Protein AF-A0A7C4E5T4-F1 (afdb_monomer_lite)

Structure (mmCIF, N/CA/C/O backbone):
data_AF-A0A7C4E5T4-F1
#
_entry.id   AF-A0A7C4E5T4-F1
#
loop_
_atom_site.group_PDB
_atom_site.id
_atom_site.type_symbol
_atom_site.label_atom_id
_atom_site.label_alt_id
_atom_site.label_comp_id
_atom_site.label_asym_id
_atom_site.label_entity_id
_atom_site.label_seq_id
_atom_site.pdbx_PDB_ins_code
_atom_site.Cartn_x
_atom_site.Cartn_y
_atom_site.Cartn_z
_atom_site.occupancy
_atom_site.B_iso_or_equiv
_atom_site.auth_seq_id
_atom_site.auth_comp_id
_atom_site.auth_asym_id
_atom_site.auth_atom_id
_atom_site.pdbx_PDB_model_num
ATOM 1 N N . MET A 1 1 ? 4.213 -27.686 -10.341 1.00 37.62 1 MET A N 1
ATOM 2 C CA . MET A 1 1 ? 4.320 -26.258 -10.697 1.00 37.62 1 MET A CA 1
ATOM 3 C C . MET A 1 1 ? 5.215 -25.628 -9.654 1.00 37.62 1 MET A C 1
ATOM 5 O O . MET A 1 1 ? 4.832 -25.620 -8.497 1.00 37.62 1 MET A O 1
ATOM 9 N N . ALA A 1 2 ? 6.445 -25.269 -10.021 1.00 34.41 2 ALA A N 1
ATOM 10 C CA . ALA A 1 2 ? 7.380 -24.664 -9.082 1.00 34.41 2 ALA A CA 1
ATOM 11 C C . ALA A 1 2 ? 6.912 -23.234 -8.794 1.00 34.41 2 ALA A C 1
ATOM 13 O O . ALA A 1 2 ? 6.793 -22.424 -9.714 1.00 34.41 2 ALA A O 1
ATOM 14 N N . GLU A 1 3 ? 6.586 -22.961 -7.535 1.00 41.97 3 GLU A N 1
ATOM 15 C CA . GLU A 1 3 ? 6.355 -21.610 -7.046 1.00 41.97 3 GLU A CA 1
ATOM 16 C C . GLU A 1 3 ? 7.654 -20.826 -7.245 1.00 41.97 3 GLU A C 1
ATOM 18 O O . GLU A 1 3 ? 8.663 -21.081 -6.587 1.00 41.97 3 GLU A O 1
ATOM 23 N N . ASN A 1 4 ? 7.652 -19.898 -8.205 1.00 43.50 4 ASN A N 1
ATOM 24 C CA . ASN A 1 4 ? 8.693 -18.885 -8.337 1.00 43.50 4 ASN A CA 1
ATOM 25 C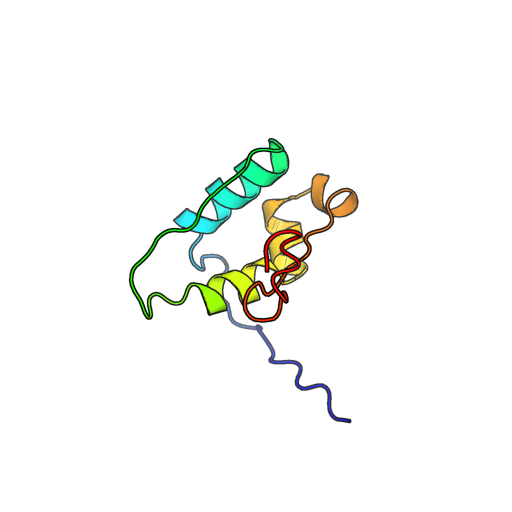 C . ASN A 1 4 ? 8.527 -17.889 -7.184 1.00 43.50 4 ASN A C 1
ATOM 27 O O . ASN A 1 4 ? 8.107 -16.746 -7.373 1.00 43.50 4 ASN A O 1
ATOM 31 N N . THR A 1 5 ? 8.829 -18.338 -5.971 1.00 45.09 5 THR A N 1
ATOM 32 C CA . THR A 1 5 ? 8.957 -17.474 -4.807 1.00 45.09 5 THR A CA 1
ATOM 33 C C . THR A 1 5 ? 10.264 -16.727 -4.990 1.00 45.09 5 THR A C 1
ATOM 35 O O . THR A 1 5 ? 11.327 -17.174 -4.566 1.00 45.09 5 THR A O 1
ATOM 38 N N . THR A 1 6 ? 10.206 -15.609 -5.715 1.00 49.41 6 THR A N 1
ATOM 39 C CA . THR A 1 6 ? 11.291 -14.632 -5.727 1.00 49.41 6 THR A CA 1
ATOM 40 C C . THR A 1 6 ? 11.563 -14.293 -4.269 1.00 49.41 6 THR A C 1
ATOM 42 O O . THR A 1 6 ? 10.731 -13.694 -3.599 1.00 49.41 6 THR A O 1
ATOM 45 N N . VAL A 1 7 ? 12.689 -14.754 -3.740 1.00 46.59 7 VAL A N 1
ATOM 46 C CA . VAL A 1 7 ? 13.062 -14.519 -2.351 1.00 46.59 7 VAL A CA 1
ATOM 47 C C . VAL A 1 7 ? 13.447 -13.039 -2.239 1.00 46.59 7 VAL A C 1
ATOM 49 O O . VAL A 1 7 ? 14.558 -12.648 -2.590 1.00 46.59 7 VAL A O 1
ATOM 52 N N . TYR A 1 8 ? 12.528 -12.193 -1.760 1.00 52.94 8 TYR A N 1
ATOM 53 C CA . TYR A 1 8 ? 12.742 -10.759 -1.486 1.00 52.94 8 TYR A CA 1
ATOM 54 C C . TYR A 1 8 ? 13.632 -10.527 -0.234 1.00 52.94 8 TYR A C 1
ATOM 56 O O . TYR A 1 8 ? 13.559 -9.480 0.402 1.00 52.94 8 TYR A O 1
ATOM 64 N N . SER A 1 9 ? 14.518 -11.475 0.112 1.00 48.31 9 SER A N 1
ATOM 65 C CA . SER A 1 9 ? 15.327 -11.531 1.351 1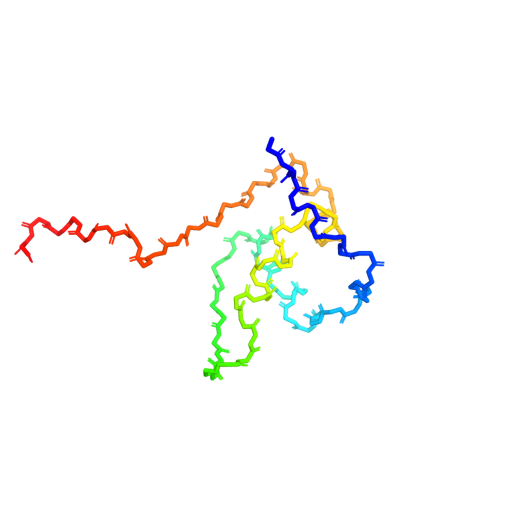.00 48.31 9 SER A CA 1
ATOM 66 C C . SER A 1 9 ? 16.277 -10.346 1.574 1.00 48.31 9 SER A C 1
ATOM 68 O O . SER A 1 9 ? 16.918 -10.280 2.619 1.00 48.31 9 SER A O 1
ATOM 70 N N . SER A 1 10 ? 16.409 -9.416 0.629 1.00 46.16 10 SER A N 1
ATOM 71 C CA . SER A 1 10 ? 17.343 -8.295 0.748 1.00 46.16 10 SER A CA 1
ATOM 72 C C . SER A 1 10 ? 16.773 -6.954 0.294 1.00 46.16 10 SER A C 1
ATOM 74 O O . SER A 1 10 ? 17.553 -6.053 -0.028 1.00 46.16 10 SER A O 1
ATOM 76 N N . TYR A 1 11 ? 15.448 -6.791 0.216 1.00 53.56 11 TYR A N 1
ATOM 77 C CA . TYR A 1 11 ? 14.903 -5.448 0.035 1.00 53.56 11 TYR A CA 1
ATOM 78 C C . TYR A 1 11 ? 15.109 -4.708 1.346 1.00 53.56 11 TYR A C 1
ATOM 80 O O . TYR A 1 11 ? 14.417 -4.926 2.334 1.00 53.56 11 TYR A O 1
ATOM 88 N N . THR A 1 12 ? 16.175 -3.914 1.342 1.00 57.09 12 THR A N 1
ATOM 89 C CA . THR A 1 12 ? 16.569 -2.978 2.380 1.00 57.09 12 THR A CA 1
ATOM 90 C C . THR A 1 12 ? 15.328 -2.370 3.013 1.00 57.09 12 THR A C 1
ATOM 92 O O . THR A 1 12 ? 14.459 -1.861 2.306 1.00 57.09 12 THR A O 1
ATOM 95 N N . GLU A 1 13 ? 15.268 -2.370 4.347 1.00 61.88 13 GLU A N 1
ATOM 96 C CA . GLU A 1 13 ? 14.173 -1.798 5.147 1.00 61.88 13 GLU A CA 1
ATOM 97 C C . GLU A 1 13 ? 13.787 -0.364 4.727 1.00 61.88 13 GLU A C 1
ATOM 99 O O . GLU A 1 13 ? 12.716 0.124 5.098 1.00 61.88 13 GLU A O 1
ATOM 104 N N . ASN A 1 14 ? 14.644 0.277 3.926 1.00 69.44 14 ASN A N 1
ATOM 105 C CA . ASN A 1 14 ? 14.590 1.639 3.434 1.00 69.44 14 ASN A CA 1
ATOM 106 C C . ASN A 1 14 ? 14.221 1.796 1.946 1.00 69.44 14 ASN A C 1
ATOM 108 O O . ASN A 1 14 ? 14.435 2.871 1.388 1.00 69.44 14 ASN A O 1
ATOM 112 N N . PHE A 1 15 ? 13.683 0.776 1.270 1.00 84.25 15 PHE A N 1
ATOM 113 C CA . PHE A 1 15 ? 13.264 0.932 -0.127 1.00 84.25 15 PHE A CA 1
ATOM 114 C C . PHE A 1 15 ? 12.164 1.998 -0.276 1.00 84.25 15 PHE A C 1
ATOM 116 O O . PHE A 1 15 ? 11.022 1.775 0.119 1.00 84.25 15 PHE A O 1
ATOM 123 N N . ARG A 1 16 ? 12.513 3.143 -0.882 1.00 86.19 16 ARG A N 1
ATOM 124 C CA . ARG A 1 16 ? 11.599 4.240 -1.258 1.00 86.19 16 ARG A CA 1
ATOM 125 C C . ARG A 1 16 ? 10.633 4.667 -0.146 1.00 86.19 16 ARG A C 1
ATOM 127 O O . ARG A 1 16 ? 9.446 4.900 -0.396 1.00 86.19 16 ARG A O 1
ATOM 134 N N . GLN A 1 17 ? 11.123 4.751 1.092 1.00 90.19 17 GLN A N 1
ATOM 135 C CA . GLN A 1 17 ? 10.298 5.128 2.247 1.00 90.19 17 GLN A CA 1
ATOM 136 C C . GLN A 1 17 ? 9.653 6.503 2.071 1.00 90.19 17 GLN A C 1
ATOM 138 O O . GLN A 1 17 ? 8.524 6.709 2.505 1.00 90.19 17 GLN A O 1
ATOM 143 N N . GLU A 1 18 ? 10.341 7.417 1.390 1.00 91.12 18 GLU A N 1
ATOM 144 C CA . GLU A 1 18 ? 9.856 8.755 1.062 1.00 91.12 18 GLU A CA 1
ATOM 145 C C . GLU A 1 18 ? 8.564 8.744 0.232 1.00 91.12 18 GLU A C 1
ATOM 147 O O . GLU A 1 18 ? 7.809 9.711 0.268 1.00 91.12 18 GLU A O 1
ATOM 152 N N . VAL A 1 19 ? 8.280 7.644 -0.473 1.00 91.31 19 VAL A N 1
ATOM 153 C CA . VAL A 1 19 ? 7.033 7.442 -1.224 1.00 91.31 19 VAL A CA 1
ATOM 154 C C . VAL A 1 19 ? 6.054 6.548 -0.461 1.00 91.31 19 VAL A C 1
ATOM 156 O O . VAL A 1 19 ? 4.856 6.821 -0.448 1.00 91.31 19 VAL A O 1
ATOM 159 N N . LEU A 1 20 ? 6.540 5.483 0.186 1.00 91.81 20 LEU A N 1
ATOM 160 C CA . LEU A 1 20 ? 5.678 4.520 0.881 1.00 91.81 20 LEU A CA 1
ATOM 161 C C . LEU A 1 20 ? 5.010 5.117 2.121 1.00 91.81 20 LEU A C 1
ATOM 163 O O . LEU A 1 20 ? 3.814 4.919 2.315 1.00 91.81 20 LEU A O 1
ATOM 167 N N . SER A 1 21 ? 5.749 5.874 2.932 1.00 92.62 21 SER A N 1
ATOM 168 C CA . SER A 1 21 ? 5.214 6.488 4.150 1.00 92.62 21 SER A CA 1
ATOM 169 C C . SER A 1 21 ? 4.000 7.389 3.878 1.00 92.62 21 SER A C 1
ATOM 171 O O . SER A 1 21 ? 2.956 7.151 4.487 1.00 92.62 21 SER A O 1
ATOM 173 N N . PRO A 1 22 ? 4.057 8.381 2.960 1.00 93.62 22 PRO A N 1
ATOM 174 C CA . PRO A 1 22 ? 2.879 9.193 2.663 1.00 93.62 22 PRO A CA 1
ATOM 175 C C . PRO A 1 22 ? 1.752 8.376 2.022 1.00 93.62 22 PRO A C 1
ATOM 177 O O . PRO A 1 22 ? 0.594 8.595 2.356 1.00 93.62 22 PRO A O 1
ATOM 180 N N . PHE A 1 23 ? 2.063 7.392 1.171 1.00 93.19 23 PHE A N 1
ATOM 181 C CA . PHE A 1 23 ? 1.044 6.537 0.555 1.00 93.19 23 PHE A CA 1
ATOM 182 C C . PHE A 1 23 ? 0.236 5.739 1.590 1.00 93.19 23 PHE A C 1
ATOM 184 O O . PHE A 1 23 ? -0.994 5.763 1.573 1.00 93.19 23 PHE A O 1
ATOM 191 N N . PHE A 1 24 ? 0.910 5.068 2.526 1.00 93.38 24 PHE A N 1
ATOM 192 C CA . PHE A 1 24 ? 0.231 4.318 3.584 1.00 93.38 24 PHE A CA 1
ATOM 193 C C . PHE A 1 24 ? -0.468 5.226 4.599 1.00 93.38 24 PHE A C 1
ATOM 195 O O . PHE A 1 24 ? -1.484 4.826 5.165 1.00 93.38 24 PHE A O 1
ATOM 202 N N . ASN A 1 25 ? 0.016 6.453 4.803 1.00 93.81 25 ASN A N 1
ATOM 203 C CA . ASN A 1 25 ? -0.722 7.443 5.584 1.00 93.81 25 ASN A CA 1
ATOM 204 C C . ASN A 1 25 ? -2.035 7.834 4.894 1.00 93.81 25 ASN A C 1
ATOM 206 O O . ASN A 1 25 ? -3.064 7.833 5.561 1.00 93.81 25 ASN A O 1
ATOM 210 N N . CYS A 1 26 ? -2.040 8.051 3.574 1.00 94.62 26 CYS A N 1
ATOM 211 C CA . CYS A 1 26 ? -3.285 8.274 2.832 1.00 94.62 26 CYS A CA 1
ATOM 212 C C . CYS A 1 26 ? -4.253 7.089 2.972 1.00 94.62 26 CYS A C 1
ATOM 214 O O . CYS A 1 26 ? -5.438 7.307 3.203 1.00 94.62 26 CYS A O 1
ATOM 216 N N . ILE A 1 27 ? -3.761 5.843 2.917 1.00 92.75 27 ILE A N 1
ATOM 217 C CA . ILE A 1 27 ? -4.603 4.653 3.144 1.00 92.75 27 ILE A CA 1
ATOM 218 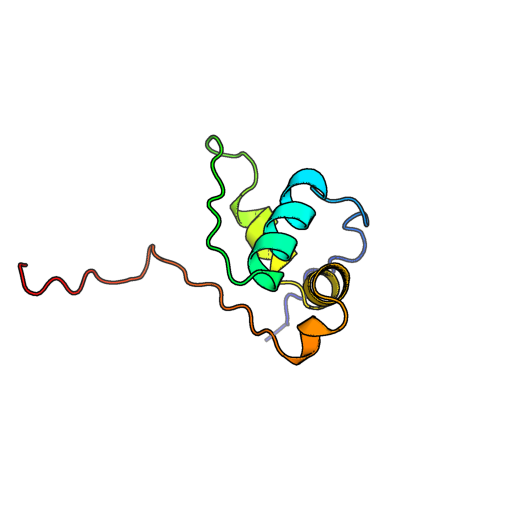C C . ILE A 1 27 ? -5.237 4.688 4.541 1.00 92.75 27 ILE A C 1
ATOM 220 O O . ILE A 1 27 ? -6.451 4.533 4.658 1.00 92.75 27 ILE A O 1
ATOM 224 N N . LYS A 1 28 ? -4.439 4.922 5.592 1.00 93.44 28 LYS A N 1
ATOM 225 C CA . LYS A 1 28 ? -4.934 5.001 6.980 1.00 93.44 28 LYS A CA 1
ATOM 226 C C . LYS A 1 28 ? -5.947 6.133 7.178 1.00 93.44 28 LYS A C 1
ATOM 228 O O . LYS A 1 28 ? -6.856 6.002 7.989 1.00 93.44 28 LYS A O 1
ATOM 233 N N . SER A 1 29 ? -5.809 7.216 6.421 1.00 93.81 29 SER A N 1
ATOM 234 C CA . SER A 1 29 ? -6.723 8.360 6.431 1.00 93.81 29 SER A CA 1
ATOM 235 C C . SER A 1 29 ? -7.917 8.214 5.479 1.00 93.81 29 SER A C 1
ATOM 237 O O . SER A 1 29 ? -8.728 9.133 5.399 1.00 93.81 29 SER A O 1
ATOM 239 N N . ALA A 1 30 ? -8.050 7.081 4.777 1.00 91.06 30 ALA A N 1
ATOM 240 C CA . ALA A 1 30 ? -9.066 6.847 3.747 1.00 91.06 30 ALA A CA 1
ATOM 241 C C . ALA A 1 30 ? -9.071 7.909 2.624 1.00 91.06 30 ALA A C 1
ATOM 243 O O . ALA A 1 30 ? -10.112 8.239 2.055 1.00 91.06 30 ALA A O 1
ATOM 244 N N . GLU A 1 31 ? -7.894 8.437 2.291 1.00 93.00 31 GLU A N 1
ATOM 245 C CA . GLU A 1 31 ? -7.689 9.421 1.231 1.00 93.00 31 GLU A CA 1
ATOM 246 C C . GLU A 1 31 ? -7.237 8.763 -0.078 1.00 93.00 31 GLU A C 1
ATOM 248 O O . GLU A 1 31 ? -6.601 7.707 -0.105 1.00 93.00 31 GLU A O 1
ATOM 253 N N . SER A 1 32 ? -7.517 9.430 -1.196 1.00 90.50 32 SER A N 1
ATOM 254 C CA . SER A 1 32 ? -6.998 9.042 -2.508 1.00 90.50 32 SER A CA 1
ATOM 255 C C . SER A 1 32 ? -5.593 9.604 -2.743 1.00 90.50 32 SER A C 1
ATOM 257 O O . SER A 1 32 ? -5.341 10.770 -2.443 1.00 90.50 32 SER A O 1
ATOM 259 N N . ALA A 1 33 ? -4.711 8.834 -3.383 1.00 90.12 33 ALA A N 1
ATOM 260 C CA . ALA A 1 33 ? -3.356 9.262 -3.728 1.00 90.12 33 ALA A CA 1
ATOM 261 C C . ALA A 1 33 ? -2.994 8.893 -5.174 1.00 90.12 33 ALA A C 1
ATOM 263 O O . ALA A 1 33 ? -3.441 7.874 -5.700 1.00 90.12 33 ALA A O 1
ATOM 264 N N . HIS A 1 34 ? -2.142 9.705 -5.805 1.00 90.38 34 HIS A N 1
ATOM 265 C CA . HIS A 1 34 ? -1.660 9.485 -7.170 1.00 90.38 34 HIS A CA 1
ATOM 266 C C . HIS A 1 34 ? -0.131 9.437 -7.194 1.00 90.38 34 HIS A C 1
ATOM 268 O O . HIS A 1 34 ? 0.534 10.328 -6.669 1.00 90.38 34 HIS A O 1
ATOM 274 N N . LEU A 1 35 ? 0.433 8.418 -7.847 1.00 88.38 35 LEU A N 1
ATOM 275 C CA . LEU A 1 35 ? 1.876 8.296 -8.047 1.00 88.38 35 LEU A CA 1
ATOM 276 C C . LEU A 1 35 ? 2.260 8.760 -9.455 1.00 88.38 35 LEU A C 1
ATOM 278 O O . LEU A 1 35 ? 2.032 8.053 -10.438 1.00 88.38 35 LEU A O 1
ATOM 282 N N . ILE A 1 36 ? 2.904 9.922 -9.544 1.00 89.88 36 ILE A N 1
ATOM 283 C CA . ILE A 1 36 ? 3.364 10.503 -10.808 1.00 89.88 36 ILE A CA 1
ATOM 284 C C . ILE A 1 36 ? 4.881 10.353 -10.912 1.00 89.88 36 ILE A C 1
ATOM 286 O O . ILE A 1 36 ? 5.623 10.603 -9.968 1.00 89.88 36 ILE A O 1
ATOM 290 N N . GLY A 1 37 ? 5.359 9.947 -12.083 1.00 87.62 37 GLY A N 1
ATOM 291 C CA . GLY A 1 37 ? 6.787 9.904 -12.368 1.00 87.62 37 GLY A CA 1
ATOM 292 C C . GLY A 1 37 ? 7.054 9.528 -13.814 1.00 87.62 37 GLY A C 1
ATOM 293 O O . GLY A 1 37 ? 6.228 8.866 -14.451 1.00 87.62 37 GLY A O 1
ATOM 294 N N . ALA A 1 38 ? 8.226 9.907 -14.316 1.00 90.81 38 ALA A N 1
ATOM 295 C CA . ALA A 1 38 ? 8.647 9.606 -15.679 1.00 90.81 38 ALA A CA 1
ATOM 296 C C . ALA A 1 38 ? 8.636 8.092 -15.988 1.00 90.81 38 ALA A C 1
ATOM 298 O O . ALA A 1 38 ? 8.579 7.227 -15.096 1.00 90.81 38 ALA A O 1
ATOM 299 N N . GLY A 1 39 ? 8.678 7.763 -17.281 1.00 90.69 39 GLY A N 1
ATOM 300 C CA . GLY A 1 39 ? 8.880 6.392 -17.746 1.00 90.69 39 GLY A CA 1
ATOM 301 C C . GLY A 1 39 ? 10.132 5.76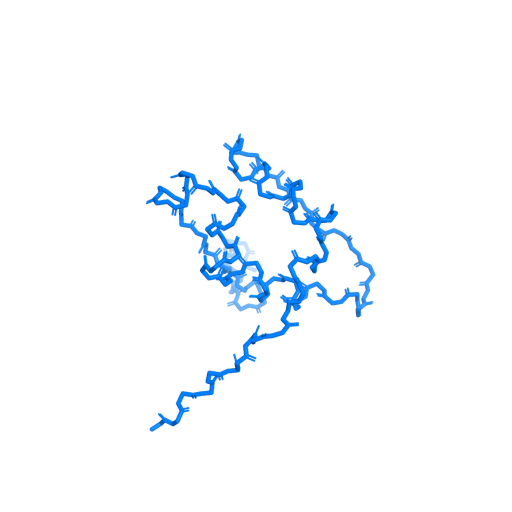8 -17.118 1.00 90.69 39 GLY A C 1
ATOM 302 O O . GLY A 1 39 ? 11.098 6.461 -16.816 1.00 90.69 39 GLY A O 1
ATOM 303 N N . SER A 1 40 ? 10.103 4.455 -16.879 1.00 87.06 40 SER A N 1
ATOM 304 C CA . SER A 1 40 ? 11.243 3.690 -16.345 1.00 87.06 40 SER A CA 1
ATOM 305 C C . SER A 1 40 ? 11.721 4.040 -14.920 1.00 87.06 40 SER A C 1
ATOM 307 O O . SER A 1 40 ? 12.747 3.534 -14.477 1.00 87.06 40 SER A O 1
ATOM 309 N N . MET A 1 41 ? 10.953 4.808 -14.137 1.00 90.19 41 MET A N 1
ATOM 310 C CA . MET A 1 41 ? 11.296 5.137 -12.738 1.00 90.19 41 MET A CA 1
ATOM 311 C C . MET A 1 41 ? 11.009 4.017 -11.721 1.00 90.19 41 MET A C 1
ATOM 313 O O . MET A 1 41 ? 11.055 4.256 -10.517 1.00 90.19 41 MET A O 1
ATOM 317 N N . GLY A 1 42 ? 10.684 2.801 -12.172 1.00 87.62 42 GLY A N 1
ATOM 318 C CA . GLY A 1 42 ? 10.435 1.656 -11.288 1.00 87.62 42 GLY A CA 1
ATOM 319 C C . GLY A 1 42 ? 9.073 1.652 -10.582 1.00 87.62 42 GLY A C 1
ATOM 320 O O . GLY A 1 42 ? 8.928 0.967 -9.575 1.00 87.62 42 GLY A O 1
ATOM 321 N N . LYS A 1 43 ? 8.067 2.377 -11.099 1.00 89.88 43 LYS A N 1
ATOM 322 C CA . LYS A 1 43 ? 6.710 2.440 -10.515 1.00 89.88 43 LYS A CA 1
ATOM 323 C C . LYS A 1 43 ? 6.070 1.056 -10.362 1.00 89.88 43 LYS A C 1
ATOM 325 O O . LYS A 1 43 ? 5.538 0.752 -9.306 1.00 89.88 43 LYS A O 1
ATOM 330 N N . THR A 1 44 ? 6.184 0.197 -11.376 1.00 88.19 44 THR A N 1
ATOM 331 C CA . THR A 1 44 ? 5.664 -1.179 -11.312 1.00 88.19 44 THR A CA 1
ATOM 332 C C . THR A 1 44 ? 6.320 -1.974 -10.191 1.00 88.19 44 THR A C 1
ATOM 334 O O . THR A 1 44 ? 5.622 -2.589 -9.402 1.00 88.19 44 THR A O 1
ATOM 337 N N . ARG A 1 45 ? 7.646 -1.868 -10.043 1.00 88.38 45 ARG A N 1
ATOM 338 C CA . ARG A 1 45 ? 8.386 -2.557 -8.978 1.00 88.38 45 ARG A CA 1
ATOM 339 C C . ARG A 1 45 ? 8.041 -2.025 -7.586 1.00 88.38 45 ARG A C 1
ATOM 341 O O . ARG A 1 45 ? 8.030 -2.792 -6.633 1.00 88.38 45 ARG A O 1
ATOM 348 N N . LEU A 1 46 ? 7.744 -0.728 -7.469 1.00 90.12 46 LEU A N 1
ATOM 349 C CA . LEU A 1 46 ? 7.208 -0.146 -6.238 1.00 90.12 46 LEU A CA 1
ATOM 350 C C . LEU A 1 46 ? 5.819 -0.715 -5.913 1.00 90.12 46 LEU A C 1
ATOM 352 O O . LEU A 1 46 ? 5.573 -1.066 -4.764 1.00 90.12 46 LEU A O 1
ATOM 356 N N . MET A 1 47 ? 4.951 -0.861 -6.921 1.00 89.06 47 MET A N 1
ATOM 357 C CA . MET A 1 47 ? 3.643 -1.510 -6.775 1.00 89.06 47 MET A CA 1
ATOM 358 C C . MET A 1 47 ? 3.767 -2.993 -6.410 1.00 89.06 47 MET A C 1
ATOM 360 O O . MET A 1 47 ? 2.996 -3.482 -5.598 1.00 89.06 47 MET A O 1
ATOM 364 N N . ASP A 1 48 ? 4.741 -3.718 -6.960 1.00 89.31 48 ASP A N 1
ATOM 365 C CA . ASP A 1 48 ? 5.001 -5.107 -6.564 1.00 89.31 48 ASP A CA 1
ATOM 366 C C . ASP A 1 48 ? 5.449 -5.178 -5.095 1.00 89.31 48 ASP A C 1
ATOM 368 O O . ASP A 1 48 ? 4.960 -6.007 -4.333 1.00 89.31 48 ASP A O 1
ATOM 372 N N . TYR A 1 49 ? 6.343 -4.272 -4.686 1.00 90.19 49 TYR A N 1
ATOM 373 C CA . TYR A 1 49 ? 6.888 -4.229 -3.331 1.00 90.19 49 TYR A CA 1
ATOM 374 C C . TYR A 1 49 ? 5.844 -3.851 -2.273 1.00 90.19 49 TYR A C 1
ATOM 376 O O . TYR A 1 49 ? 5.785 -4.487 -1.225 1.00 90.19 49 TYR A O 1
ATOM 384 N N . LEU A 1 50 ? 4.990 -2.853 -2.531 1.00 90.75 50 LEU A N 1
ATOM 385 C CA . LEU A 1 50 ? 3.976 -2.435 -1.551 1.00 90.75 50 LEU A CA 1
ATOM 386 C C . LEU A 1 50 ? 2.927 -3.521 -1.285 1.00 90.75 50 LEU A C 1
ATOM 388 O O . LEU A 1 50 ? 2.308 -3.525 -0.225 1.00 90.75 50 LEU A O 1
ATOM 392 N N . MET A 1 51 ? 2.729 -4.438 -2.238 1.00 90.56 51 MET A N 1
ATOM 393 C CA . MET A 1 51 ? 1.772 -5.536 -2.113 1.00 90.56 51 MET A CA 1
ATOM 394 C C . MET A 1 51 ? 2.298 -6.699 -1.260 1.00 90.56 51 MET A C 1
ATOM 396 O O . MET A 1 51 ? 1.521 -7.596 -0.941 1.00 90.56 51 MET A O 1
ATOM 400 N N . LEU A 1 52 ? 3.570 -6.685 -0.855 1.00 90.44 52 LEU A N 1
ATOM 401 C CA . LEU A 1 52 ? 4.138 -7.711 0.016 1.00 90.44 52 LEU A CA 1
ATOM 402 C C . LEU A 1 52 ? 3.522 -7.643 1.431 1.00 90.44 52 LEU A C 1
ATOM 404 O O . LEU A 1 52 ? 3.473 -6.552 2.010 1.00 90.44 52 LEU A O 1
ATOM 408 N N . PRO A 1 53 ? 3.087 -8.773 2.025 1.00 90.06 53 PRO A N 1
ATOM 409 C CA . PRO A 1 53 ? 2.444 -8.784 3.343 1.00 90.06 53 PRO A CA 1
ATOM 410 C C . PRO A 1 53 ? 3.288 -8.149 4.455 1.00 90.06 53 PRO A C 1
ATOM 412 O O . PRO A 1 53 ? 2.766 -7.425 5.302 1.00 90.06 53 PRO A O 1
ATOM 415 N N . GLU A 1 54 ? 4.600 -8.379 4.449 1.00 90.19 54 GLU A N 1
ATOM 416 C CA . GLU A 1 54 ? 5.536 -7.817 5.422 1.00 90.19 54 GLU A CA 1
ATOM 417 C C . GLU A 1 54 ? 5.651 -6.291 5.317 1.00 90.19 54 GLU A C 1
ATOM 419 O O . GLU A 1 54 ? 5.753 -5.605 6.337 1.00 90.19 54 GLU A O 1
ATOM 424 N N . VAL A 1 55 ? 5.566 -5.749 4.099 1.00 90.44 55 VAL A N 1
ATOM 425 C CA . VAL A 1 55 ? 5.590 -4.305 3.853 1.00 90.44 55 VAL A CA 1
ATOM 426 C C . VAL A 1 55 ? 4.279 -3.69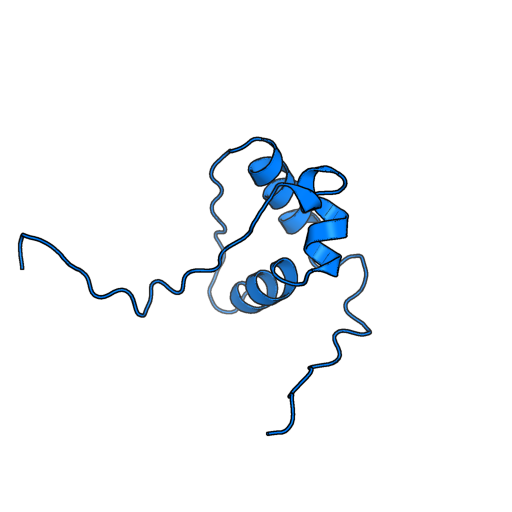0 4.321 1.00 90.44 55 VAL A C 1
ATOM 428 O O . VAL A 1 55 ? 4.298 -2.725 5.082 1.00 90.44 55 VAL A O 1
ATOM 431 N N . GLN A 1 56 ? 3.144 -4.281 3.946 1.00 92.50 56 GLN A N 1
ATOM 432 C CA . GLN A 1 56 ? 1.832 -3.824 4.407 1.00 92.50 56 GLN A CA 1
ATOM 433 C C . GLN A 1 56 ? 1.758 -3.806 5.935 1.00 92.50 56 GLN A C 1
ATOM 435 O O . GLN A 1 56 ? 1.406 -2.782 6.517 1.00 92.50 56 GLN A O 1
ATOM 440 N N . LYS A 1 57 ? 2.188 -4.890 6.592 1.00 91.88 57 LYS A N 1
ATOM 441 C CA . LYS A 1 57 ? 2.217 -4.987 8.055 1.00 91.88 57 LYS A CA 1
ATOM 442 C C . LYS A 1 57 ? 3.091 -3.907 8.695 1.00 91.88 57 LYS A C 1
ATOM 444 O O . LYS A 1 57 ? 2.700 -3.343 9.712 1.00 91.88 57 LYS A O 1
ATOM 449 N N . LYS A 1 58 ? 4.252 -3.604 8.104 1.00 91.62 58 LYS A N 1
ATOM 450 C CA . LYS A 1 58 ? 5.170 -2.569 8.604 1.00 91.62 58 LYS A CA 1
ATOM 451 C C . LYS A 1 58 ? 4.541 -1.173 8.601 1.00 91.62 58 LYS A C 1
ATOM 453 O O . LYS A 1 58 ? 4.769 -0.427 9.542 1.00 91.62 58 LYS A O 1
ATOM 458 N N . TYR A 1 59 ? 3.804 -0.808 7.552 1.00 92.88 59 TYR A N 1
ATOM 459 C CA . TYR A 1 59 ? 3.302 0.563 7.384 1.00 92.88 59 TYR A CA 1
ATOM 460 C C . TYR A 1 59 ? 1.860 0.780 7.874 1.00 92.88 59 TYR A C 1
ATOM 462 O O . TYR A 1 59 ? 1.509 1.894 8.280 1.00 92.88 59 TYR A O 1
ATOM 470 N N . LEU A 1 60 ? 1.022 -0.260 7.818 1.00 93.56 60 LEU A N 1
ATOM 471 C CA . LEU A 1 60 ? -0.359 -0.220 8.310 1.00 93.56 60 LEU A CA 1
ATOM 472 C C . LEU A 1 60 ? -0.460 -0.522 9.807 1.00 93.56 60 LEU A C 1
ATOM 474 O O . LEU A 1 60 ? -1.444 -0.126 10.424 1.00 93.56 60 LEU A O 1
ATOM 478 N N . GLU A 1 61 ? 0.536 -1.195 10.389 1.00 92.44 61 GLU A N 1
ATOM 479 C CA . GLU A 1 61 ? 0.586 -1.511 11.820 1.00 92.44 61 GLU A CA 1
ATOM 480 C C . GLU A 1 61 ? -0.702 -2.232 12.278 1.00 92.44 61 GLU A C 1
ATOM 482 O O . GLU A 1 61 ? -1.045 -3.288 11.737 1.00 92.44 61 GLU A O 1
ATOM 487 N N . GLU A 1 62 ? -1.436 -1.681 13.247 1.00 92.44 62 GLU A N 1
ATOM 488 C CA . GLU A 1 62 ? -2.688 -2.251 13.768 1.00 92.44 62 GLU A CA 1
ATOM 489 C C . GLU A 1 62 ? -3.792 -2.351 12.698 1.00 92.44 62 GLU A C 1
ATOM 491 O O . GLU A 1 62 ? -4.590 -3.299 12.691 1.00 92.44 62 GLU A O 1
ATOM 496 N N . GLU A 1 63 ? -3.790 -1.428 11.732 1.00 91.31 63 GLU A N 1
ATOM 497 C CA . GLU A 1 63 ? -4.771 -1.369 10.645 1.00 91.31 63 GLU A CA 1
ATOM 498 C C . GLU A 1 63 ? -4.535 -2.445 9.579 1.00 91.31 63 GLU A C 1
ATOM 500 O O . GLU A 1 63 ? -5.428 -2.731 8.778 1.00 91.31 63 GLU A O 1
ATOM 505 N N . SER A 1 64 ? -3.379 -3.122 9.602 1.00 92.38 64 SER A N 1
ATOM 506 C CA . SER A 1 64 ? -3.068 -4.209 8.666 1.00 92.38 64 SER A CA 1
ATOM 507 C C . SER A 1 64 ? -4.076 -5.358 8.734 1.00 92.38 64 SER A C 1
ATOM 509 O O . SER A 1 64 ? -4.273 -6.045 7.739 1.00 92.38 64 SER A O 1
ATOM 511 N N . SER A 1 65 ? -4.699 -5.589 9.893 1.00 90.50 65 SER A N 1
ATOM 512 C CA . SER A 1 65 ? -5.692 -6.659 10.080 1.00 90.50 65 SER A CA 1
ATOM 513 C C . SER A 1 65 ? -7.079 -6.311 9.527 1.00 90.50 65 SER A C 1
ATOM 515 O O . SER A 1 65 ? -7.890 -7.203 9.285 1.00 90.50 65 SER A O 1
ATOM 517 N N . LYS A 1 66 ? -7.346 -5.016 9.326 1.00 92.56 66 LYS A N 1
ATOM 518 C CA . LYS A 1 66 ? -8.641 -4.470 8.893 1.00 92.56 66 LYS A CA 1
ATOM 519 C C . LYS A 1 66 ? -8.614 -3.970 7.449 1.00 92.56 66 LYS A C 1
ATOM 521 O O . LYS A 1 66 ? -9.661 -3.681 6.878 1.00 92.56 66 LYS A O 1
ATOM 526 N N . THR A 1 67 ? -7.425 -3.860 6.868 1.00 91.56 67 THR A N 1
ATOM 527 C CA . THR A 1 67 ? -7.203 -3.274 5.548 1.00 91.56 67 THR A CA 1
ATOM 528 C C . THR A 1 67 ? -6.875 -4.364 4.543 1.00 91.56 67 THR A C 1
ATOM 530 O O . THR A 1 67 ? -5.955 -5.151 4.747 1.00 91.56 67 THR A O 1
ATOM 533 N N . ILE A 1 68 ? -7.596 -4.377 3.423 1.00 91.56 68 ILE A N 1
ATOM 534 C CA . ILE A 1 68 ? -7.287 -5.230 2.275 1.00 91.56 68 ILE A CA 1
ATOM 535 C C . ILE A 1 68 ? -6.848 -4.322 1.134 1.00 91.56 68 ILE A C 1
ATOM 537 O O . ILE A 1 68 ? -7.609 -3.464 0.690 1.00 91.56 68 ILE A O 1
ATOM 541 N N . LEU A 1 69 ? -5.629 -4.527 0.640 1.00 91.50 69 LEU A N 1
ATOM 542 C CA . LEU A 1 69 ? -5.162 -3.882 -0.581 1.00 91.50 69 LEU A CA 1
ATOM 543 C C . LEU A 1 69 ? -5.424 -4.796 -1.774 1.00 91.50 69 LEU A C 1
ATOM 545 O O . LEU A 1 69 ? -5.020 -5.959 -1.785 1.00 91.50 69 LEU A O 1
ATOM 549 N N . VAL A 1 70 ? -6.081 -4.254 -2.796 1.00 90.12 70 VAL A N 1
ATOM 550 C CA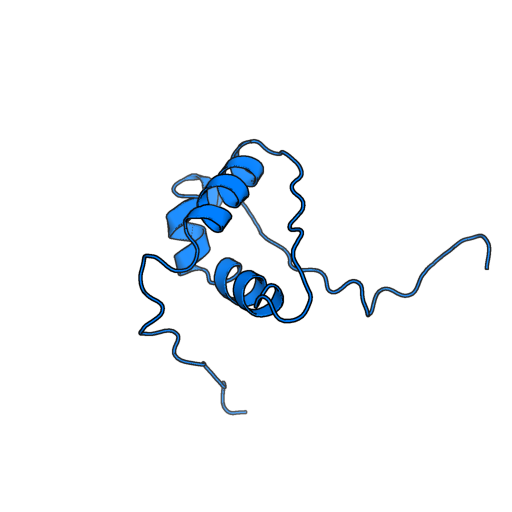 . VAL A 1 70 ? -6.341 -4.948 -4.058 1.00 90.12 70 VAL A CA 1
ATOM 551 C C . VAL A 1 70 ? -5.653 -4.182 -5.174 1.00 90.12 70 VAL A C 1
ATOM 553 O O . VAL A 1 70 ? -5.935 -3.009 -5.409 1.00 90.12 70 VAL A O 1
ATOM 556 N N . ARG A 1 71 ? -4.747 -4.851 -5.887 1.00 88.75 71 ARG A N 1
ATOM 557 C CA . ARG A 1 71 ? -4.127 -4.294 -7.088 1.00 88.75 71 ARG A CA 1
ATOM 558 C C . ARG A 1 71 ? -4.977 -4.636 -8.302 1.00 88.75 71 ARG A C 1
ATOM 560 O O . ARG A 1 71 ? -5.168 -5.809 -8.607 1.00 88.75 71 ARG A O 1
ATOM 567 N N . MET A 1 72 ? -5.407 -3.612 -9.028 1.00 85.38 72 MET A N 1
ATOM 568 C CA . MET A 1 72 ? -6.133 -3.774 -10.284 1.00 85.38 72 MET A CA 1
ATOM 569 C C . MET A 1 72 ? -5.253 -3.348 -11.465 1.00 85.38 72 MET A C 1
ATOM 571 O O . MET A 1 72 ? -4.681 -2.259 -11.460 1.00 85.38 72 MET A O 1
ATOM 575 N N . ASP A 1 73 ? -5.130 -4.209 -12.478 1.00 82.38 73 ASP A N 1
ATOM 576 C CA . ASP A 1 73 ? -4.464 -3.874 -13.743 1.00 82.38 73 ASP A CA 1
ATOM 577 C C . ASP A 1 73 ? -5.481 -3.271 -14.717 1.00 82.38 73 ASP A C 1
ATOM 579 O O . ASP A 1 73 ? -6.310 -3.977 -15.292 1.00 82.38 73 ASP A O 1
ATOM 583 N N . MET A 1 74 ? -5.411 -1.954 -14.898 1.00 76.38 74 MET A N 1
ATOM 584 C CA . MET A 1 74 ? -6.323 -1.214 -15.775 1.00 76.38 74 MET A CA 1
ATOM 585 C C . MET A 1 74 ? -6.061 -1.441 -17.264 1.00 76.38 74 MET A C 1
ATOM 587 O O . MET A 1 74 ? -6.937 -1.153 -18.068 1.00 76.38 74 MET A O 1
ATOM 591 N N . ASN A 1 75 ? -4.921 -2.020 -17.660 1.00 73.06 75 ASN A N 1
ATOM 592 C CA . ASN A 1 75 ? -4.656 -2.302 -19.079 1.00 73.06 75 ASN A CA 1
ATOM 593 C C . ASN A 1 75 ? -5.524 -3.439 -19.637 1.00 73.06 75 ASN A C 1
ATOM 595 O O . ASN A 1 75 ? -5.552 -3.657 -20.845 1.00 73.06 75 ASN A O 1
ATOM 599 N N . ARG A 1 76 ? -6.180 -4.204 -18.759 1.00 62.78 76 ARG A N 1
ATOM 600 C CA . ARG A 1 76 ? -7.047 -5.338 -19.111 1.00 62.78 76 ARG A CA 1
ATOM 601 C C . ARG A 1 76 ? -8.514 -5.077 -18.797 1.00 62.78 76 ARG A C 1
ATOM 603 O O . ARG A 1 76 ? -9.335 -5.979 -18.956 1.00 62.78 76 ARG A O 1
ATOM 610 N N . LEU A 1 77 ? -8.837 -3.876 -18.323 1.00 64.94 77 LEU A N 1
ATOM 611 C CA . LEU A 1 77 ? -10.220 -3.478 -18.163 1.00 64.94 77 LEU A CA 1
ATOM 612 C C . LEU A 1 77 ? -10.751 -3.184 -19.568 1.00 64.94 77 LEU A C 1
ATOM 614 O O . LEU A 1 77 ? -10.297 -2.249 -20.223 1.00 64.94 77 LEU A O 1
ATOM 618 N N . HIS A 1 78 ? -11.661 -4.024 -20.058 1.00 62.16 78 HIS A N 1
ATOM 619 C CA . HIS A 1 78 ? -12.451 -3.649 -21.222 1.00 62.16 78 HIS A CA 1
ATOM 620 C C . HIS A 1 78 ? -13.271 -2.423 -20.835 1.00 62.16 78 HIS A C 1
ATOM 622 O O . HIS A 1 78 ? -13.956 -2.444 -19.811 1.00 62.16 78 HIS A O 1
ATOM 628 N N . ASP A 1 79 ? -13.164 -1.366 -21.633 1.00 63.88 79 ASP A N 1
ATOM 629 C CA . ASP A 1 79 ? -14.022 -0.202 -21.493 1.00 63.88 79 ASP A CA 1
ATOM 630 C C . ASP A 1 79 ? -15.453 -0.651 -21.810 1.00 63.88 79 ASP A C 1
ATOM 632 O O . ASP A 1 79 ? -15.811 -0.888 -22.963 1.00 63.88 79 ASP A O 1
ATOM 636 N N . PHE A 1 80 ? -16.246 -0.892 -20.769 1.00 62.75 80 PHE A N 1
ATOM 637 C CA . PHE A 1 80 ? -17.688 -1.011 -20.907 1.00 62.75 80 PHE A CA 1
ATOM 638 C C . PHE A 1 80 ? -18.236 0.407 -20.850 1.00 62.75 80 PHE A C 1
ATOM 640 O O . PHE A 1 80 ? -18.690 0.878 -19.808 1.00 62.75 80 PHE A O 1
ATOM 647 N N . SER A 1 81 ? -18.132 1.100 -21.978 1.00 64.12 81 SER A N 1
ATOM 648 C CA . SER A 1 81 ? -18.844 2.346 -22.187 1.00 64.12 81 SER A CA 1
ATOM 649 C C . SER A 1 81 ? -20.227 1.987 -22.747 1.00 64.12 81 SER A C 1
ATOM 651 O O . SER A 1 81 ? -20.343 1.271 -23.742 1.00 64.12 81 SER A O 1
ATOM 653 N N . ASP A 1 82 ? -21.300 2.499 -22.136 1.00 60.44 82 ASP A N 1
ATOM 654 C CA . ASP A 1 82 ? -22.657 2.440 -22.716 1.00 60.44 82 ASP A CA 1
ATOM 655 C C . ASP A 1 82 ? -22.774 3.283 -24.010 1.00 60.44 82 ASP A C 1
ATOM 657 O O . ASP A 1 82 ? -23.857 3.428 -24.578 1.00 60.44 82 ASP A O 1
ATOM 661 N N . TRP A 1 83 ? -21.662 3.861 -24.478 1.00 63.47 83 TRP A N 1
ATOM 662 C CA . TRP A 1 83 ? -21.588 4.815 -25.578 1.00 63.47 83 TRP A CA 1
ATOM 663 C C . TRP A 1 83 ? -20.793 4.308 -26.792 1.00 63.47 83 TRP A C 1
ATOM 665 O O . TRP A 1 83 ? -20.762 5.011 -27.804 1.00 63.47 83 TRP A O 1
ATOM 675 N N . GLY A 1 84 ? -20.257 3.081 -26.738 1.00 48.38 84 GLY A N 1
ATOM 676 C CA . GLY A 1 84 ? -19.492 2.455 -27.826 1.00 48.38 84 GLY A CA 1
ATOM 677 C C . GLY A 1 84 ? -17.996 2.722 -27.771 1.00 48.38 84 GLY A C 1
ATOM 678 O O . GLY A 1 84 ? -17.597 3.861 -27.442 1.00 48.38 84 GLY A O 1
#

Foldseek 3Di:
DDPPPVPPVDPPPPDPCVPLQVVLVCVVVVHDDDDDDDPPPCPVVVVVVCQDLVNLCVRCPVCSVVDDDDDDDPVPDDPPDPPD

Radius of gyration: 15.49 Å; chains: 1; bounding box: 40×37×42 Å

Sequence (84 aa):
MAENTTVYSSYTENFRQEVLSPFFNCIKSAESAHLIGAGSMGKTRLMDYLMLPEVQKKYLEEESSKTILVRMDMNRLHDFSDWG

pLDDT: mean 80.2, std 17.19, range [34.41, 94.62]

Secondary structure (DSSP, 8-state):
--------TT--TTTTHHHHHHHHHHHHTT--------TTSSHHHHHHHHTSHHHHHHHHGGGGGT-------GGG-----TT-